Protein AF-A0A1V5LFX9-F1 (afdb_monomer)

pLDDT: mean 87.18, std 7.21, range [58.0, 94.94]

Solvent-accessible surface area (backbone atoms only — not comparable to full-atom values): 3535 Å² total; per-residue (Å²): 63,70,92,84,76,92,71,78,91,73,94,82,86,87,76,71,79,58,25,36,90,84,67,43,79,50,74,71,43,79,44,78,47,75,50,77,55,101,90,46,76,49,77,45,83,44,78,46,78,130

Secondary structure (DSSP, 8-state):
----SPPPSS-------SB-TTSPBPPSEEEEEEEEETTEEEEEEEEE--

Mean predicted aligned error: 4.55 Å

Radius of gyration: 12.22 Å; Cα contacts (8 Å, |Δi|>4): 58; chains: 1; bounding box: 27×16×28 Å

Sequence (50 aa):
MLLDGAQPAGEGTAAWDGRDEYGRPAAAGIYFVQLSSGGSRQSMKMLLLH

Nearest PDB structures (foldseek):
  6v92-assembly1_L  TM=5.347E-01  e=3.894E+00  Saccharomyces cerevisiae S288C
  8wr4-assembly1_B  TM=3.708E-01  e=8.499E+00  Chryseobacterium
  6ue8-assembly1_D  TM=4.429E-01  e=9.070E+00  Homo sapiens
  8s4s-assembly1_A  TM=3.048E-01  e=6.140E+00  Enterococcus faecalis

Structure (mmCIF, N/CA/C/O backbone):
data_AF-A0A1V5LFX9-F1
#
_entry.id   AF-A0A1V5LFX9-F1
#
loop_
_atom_site.group_PDB
_atom_site.id
_atom_site.type_symbol
_atom_site.label_atom_id
_atom_site.label_alt_id
_atom_site.label_comp_id
_atom_site.label_asym_id
_atom_site.label_entity_id
_atom_site.label_seq_id
_atom_site.pdbx_PDB_ins_code
_atom_site.Cartn_x
_atom_site.Cartn_y
_atom_site.Cartn_z
_atom_site.occupancy
_atom_site.B_iso_or_equiv
_atom_site.auth_seq_id
_atom_site.auth_comp_id
_atom_site.auth_asym_id
_atom_site.auth_atom_id
_atom_site.pdbx_PDB_model_num
ATOM 1 N N . MET A 1 1 ? -2.817 -5.469 -9.258 1.00 58.00 1 MET A N 1
ATOM 2 C CA . MET A 1 1 ? -3.881 -4.481 -8.962 1.00 58.00 1 MET A CA 1
ATOM 3 C C . MET A 1 1 ? -3.878 -4.172 -7.470 1.00 58.00 1 MET A C 1
ATOM 5 O O . MET A 1 1 ? -3.803 -5.095 -6.667 1.00 58.00 1 MET A O 1
ATOM 9 N N . LEU A 1 2 ? -3.906 -2.891 -7.093 1.00 71.38 2 LEU A N 1
ATOM 10 C CA . LEU A 1 2 ? -4.108 -2.471 -5.702 1.00 71.38 2 LEU A CA 1
ATOM 11 C C . LEU A 1 2 ? -5.566 -2.757 -5.302 1.00 71.38 2 LEU A C 1
ATOM 13 O O . LEU A 1 2 ? -6.467 -2.609 -6.120 1.00 71.38 2 LEU A O 1
ATOM 17 N N . LEU A 1 3 ? -5.798 -3.216 -4.074 1.00 73.31 3 LEU A N 1
ATOM 18 C CA . LEU A 1 3 ? -7.143 -3.506 -3.583 1.00 73.31 3 LEU A CA 1
ATOM 19 C C . LEU A 1 3 ? -7.968 -2.209 -3.496 1.00 73.31 3 LEU A C 1
ATOM 21 O O . LEU A 1 3 ? -7.671 -1.366 -2.655 1.00 73.31 3 LEU A O 1
ATOM 25 N N . ASP A 1 4 ? -9.019 -2.088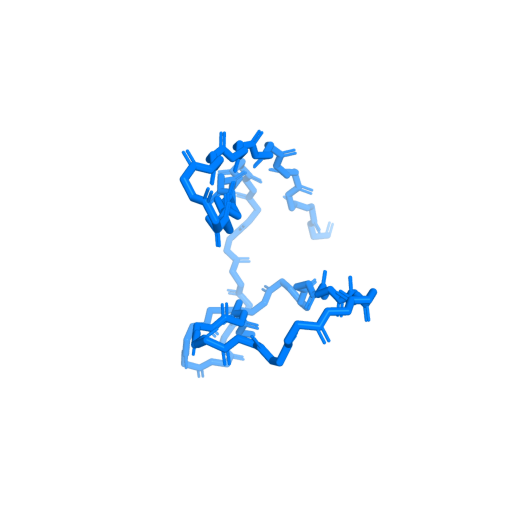 -4.307 1.00 70.50 4 ASP A N 1
ATOM 26 C CA . ASP A 1 4 ? -10.009 -1.010 -4.216 1.00 70.50 4 ASP A CA 1
ATOM 27 C C . ASP A 1 4 ? -11.362 -1.583 -3.782 1.00 70.50 4 ASP A C 1
ATOM 29 O O . ASP A 1 4 ? -12.020 -2.315 -4.522 1.00 70.50 4 ASP A O 1
ATOM 33 N N . GLY A 1 5 ? -11.777 -1.278 -2.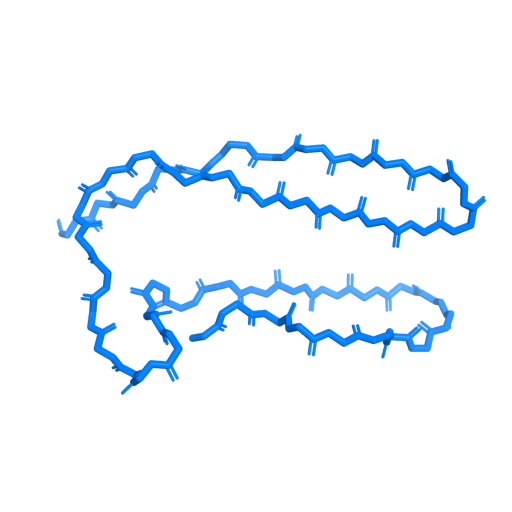550 1.00 76.94 5 GLY A N 1
ATOM 34 C CA . GLY A 1 5 ? -13.074 -1.699 -2.021 1.00 76.94 5 GLY A CA 1
ATOM 35 C C . GLY A 1 5 ? -13.121 -1.788 -0.498 1.00 76.94 5 GLY A C 1
ATOM 36 O O . GLY A 1 5 ? -12.102 -1.974 0.168 1.00 76.94 5 GLY A O 1
ATOM 37 N N . ALA A 1 6 ? -14.327 -1.667 0.061 1.00 80.94 6 ALA A N 1
ATOM 38 C CA . ALA A 1 6 ? -14.545 -1.845 1.492 1.00 80.94 6 ALA A CA 1
ATOM 39 C C . ALA A 1 6 ? -14.195 -3.280 1.913 1.00 80.94 6 ALA A C 1
ATOM 41 O O . ALA A 1 6 ? -14.610 -4.241 1.266 1.00 80.94 6 ALA A O 1
ATOM 42 N N . GLN A 1 7 ? -13.447 -3.416 3.007 1.00 85.38 7 GLN A N 1
ATOM 43 C CA . GLN A 1 7 ? -13.135 -4.706 3.616 1.00 85.38 7 GLN A CA 1
ATOM 44 C C . GLN A 1 7 ? -13.989 -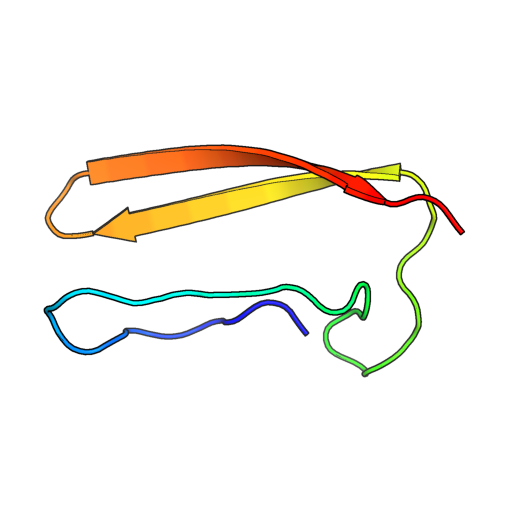4.921 4.871 1.00 85.38 7 GLN A C 1
ATOM 46 O O . GLN A 1 7 ? -14.334 -3.942 5.543 1.00 85.38 7 GLN A O 1
ATOM 51 N N . PRO A 1 8 ? -14.340 -6.177 5.206 1.00 84.19 8 PRO A N 1
ATOM 52 C CA . PRO A 1 8 ? -14.958 -6.496 6.486 1.00 84.19 8 PRO A CA 1
ATOM 53 C C . PRO A 1 8 ? -14.108 -5.988 7.656 1.00 84.19 8 PRO A C 1
ATOM 55 O O . PRO A 1 8 ? -12.882 -5.945 7.575 1.00 84.19 8 PRO A O 1
ATOM 58 N N . ALA A 1 9 ? -14.761 -5.620 8.758 1.00 83.94 9 ALA A N 1
ATOM 59 C CA . ALA A 1 9 ? -14.054 -5.248 9.976 1.00 83.94 9 ALA A CA 1
ATOM 60 C C . ALA A 1 9 ? -13.260 -6.446 10.529 1.00 83.94 9 ALA A C 1
ATOM 62 O O . ALA A 1 9 ? -13.772 -7.565 10.569 1.00 83.94 9 ALA A O 1
ATOM 63 N N . GLY A 1 10 ? -12.032 -6.194 10.982 1.00 84.44 10 GLY A N 1
ATOM 64 C CA . GLY A 1 10 ? -11.124 -7.216 11.498 1.00 84.44 10 GLY A CA 1
ATOM 65 C C . GLY A 1 10 ? -9.691 -7.000 11.020 1.00 84.44 10 GLY A C 1
ATOM 66 O O . GLY A 1 10 ? -9.389 -6.010 10.351 1.00 84.44 10 GLY A O 1
ATOM 67 N N . GLU A 1 11 ? -8.803 -7.923 11.378 1.00 82.06 11 GLU A N 1
ATOM 68 C 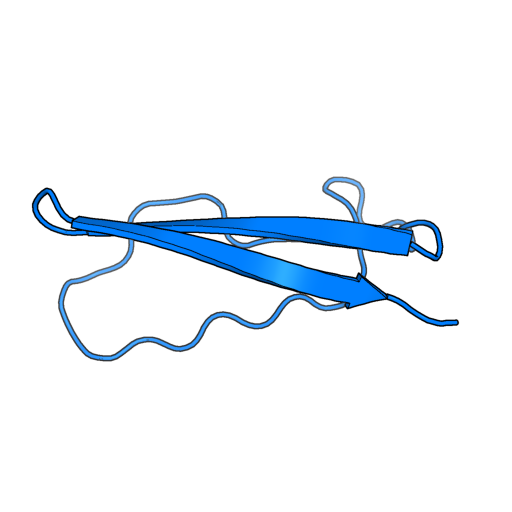CA . GLU A 1 11 ? -7.445 -7.941 10.838 1.00 82.06 11 GLU A CA 1
ATOM 69 C C . GLU A 1 11 ? -7.475 -8.312 9.352 1.00 82.06 11 GLU A C 1
ATOM 71 O O . GLU A 1 11 ? -8.133 -9.268 8.942 1.00 82.06 11 GLU A O 1
ATOM 76 N N . GLY A 1 12 ? -6.749 -7.548 8.541 1.00 82.62 12 GLY A N 1
ATOM 77 C CA . GLY A 1 12 ? -6.664 -7.752 7.102 1.00 82.62 12 GLY A CA 1
ATOM 78 C C . GLY A 1 12 ? -5.276 -7.399 6.593 1.00 82.62 12 GLY A C 1
ATOM 79 O O . GLY A 1 12 ? -4.636 -6.473 7.087 1.00 82.62 12 GLY A O 1
ATOM 80 N N . THR A 1 13 ? -4.804 -8.149 5.600 1.00 82.62 13 THR A N 1
ATOM 81 C CA . THR A 1 13 ? -3.544 -7.872 4.903 1.00 82.62 13 THR A CA 1
ATOM 82 C C . THR A 1 13 ? -3.845 -7.615 3.435 1.00 82.62 13 THR A C 1
ATOM 84 O O . THR A 1 13 ? -4.509 -8.421 2.789 1.00 82.62 13 THR A O 1
ATOM 87 N N . ALA A 1 14 ? -3.339 -6.503 2.907 1.00 85.69 14 ALA A N 1
ATOM 88 C CA . ALA A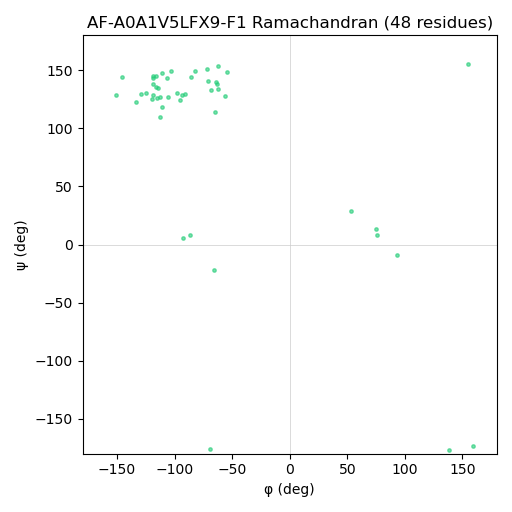 1 14 ? -3.386 -6.183 1.487 1.00 85.69 14 ALA A CA 1
ATOM 89 C C . ALA A 1 14 ? -1.955 -6.142 0.943 1.00 85.69 14 ALA A C 1
ATOM 91 O O . ALA A 1 14 ? -1.104 -5.429 1.474 1.00 85.69 14 ALA A O 1
ATOM 92 N N . ALA A 1 15 ? -1.696 -6.909 -0.114 1.00 85.69 15 ALA A N 1
ATOM 93 C CA . ALA A 1 15 ? -0.421 -6.922 -0.817 1.00 85.69 15 ALA A CA 1
ATOM 94 C C . ALA A 1 15 ? -0.631 -6.423 -2.245 1.00 85.69 15 ALA A C 1
ATOM 96 O O . ALA A 1 15 ? -1.584 -6.820 -2.914 1.00 85.69 15 ALA A O 1
ATOM 97 N N . TRP A 1 16 ? 0.266 -5.557 -2.709 1.00 88.69 16 TRP A N 1
ATOM 98 C CA . TRP A 1 16 ? 0.301 -5.131 -4.099 1.00 88.69 16 TRP A CA 1
ATOM 99 C C . TRP A 1 16 ? 1.354 -5.940 -4.855 1.00 88.69 16 TRP A C 1
ATOM 101 O O . TRP A 1 16 ? 2.494 -6.059 -4.418 1.00 88.69 16 TRP A O 1
ATOM 111 N N . ASP A 1 17 ? 0.959 -6.487 -5.997 1.00 88.50 17 ASP A N 1
ATOM 112 C CA . ASP A 1 17 ? 1.763 -7.349 -6.869 1.00 88.50 17 ASP A CA 1
ATOM 113 C C . ASP A 1 17 ? 2.622 -6.574 -7.884 1.00 88.50 17 ASP A C 1
ATOM 115 O O . ASP A 1 17 ? 3.195 -7.169 -8.796 1.00 88.50 17 ASP A O 1
ATOM 119 N N . GLY A 1 18 ? 2.680 -5.243 -7.772 1.00 91.06 18 GLY A N 1
ATOM 120 C CA . GLY A 1 18 ? 3.398 -4.387 -8.716 1.00 91.06 18 GLY A CA 1
ATOM 121 C C . GLY A 1 18 ? 2.686 -4.213 -10.060 1.00 91.06 18 GLY A C 1
ATOM 122 O O . GLY A 1 18 ? 3.305 -3.746 -11.015 1.00 91.06 18 GLY A O 1
ATOM 123 N N . ARG A 1 19 ? 1.403 -4.590 -10.170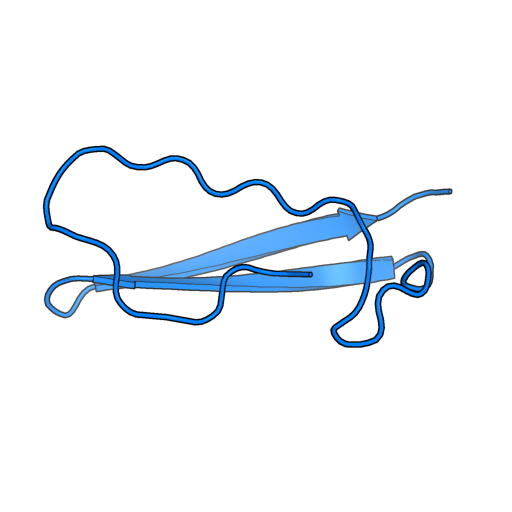 1.00 92.12 19 ARG A N 1
ATOM 124 C CA . ARG A 1 19 ? 0.611 -4.420 -11.399 1.00 92.12 19 ARG A CA 1
ATOM 125 C C . ARG A 1 19 ? -0.415 -3.305 -11.281 1.00 92.12 19 ARG A C 1
ATOM 127 O O . ARG A 1 19 ? -1.048 -3.147 -10.231 1.00 92.12 19 ARG A O 1
ATOM 134 N N . ASP A 1 20 ? -0.613 -2.583 -12.376 1.00 88.94 20 ASP A N 1
ATOM 135 C CA . ASP A 1 20 ? -1.679 -1.593 -12.511 1.00 88.94 20 ASP A CA 1
ATOM 136 C C . ASP A 1 20 ? -3.078 -2.245 -12.572 1.00 88.94 20 ASP A C 1
ATOM 138 O O . ASP A 1 20 ? -3.245 -3.460 -12.401 1.00 88.94 20 ASP A O 1
ATOM 142 N N . GLU A 1 21 ? -4.102 -1.418 -12.772 1.00 86.88 21 GLU A N 1
ATOM 143 C CA . GLU A 1 21 ? -5.505 -1.839 -12.891 1.00 86.88 21 GLU A CA 1
ATOM 144 C C . GLU A 1 21 ? -5.787 -2.694 -14.142 1.00 86.88 21 GLU A C 1
ATOM 146 O O . GLU A 1 21 ? -6.724 -3.489 -14.150 1.00 86.88 21 GLU A O 1
ATOM 151 N N . TYR A 1 22 ? -4.943 -2.604 -15.174 1.00 89.19 22 TYR A N 1
ATOM 152 C CA . TYR A 1 22 ? -5.051 -3.382 -16.412 1.00 89.19 22 TYR A CA 1
ATOM 153 C C . TYR A 1 22 ? -4.223 -4.678 -16.363 1.00 89.19 22 TYR A C 1
ATOM 155 O O . TYR A 1 22 ? -4.094 -5.372 -17.375 1.00 89.19 22 TYR A O 1
ATOM 163 N N . GLY A 1 23 ? -3.628 -5.001 -15.209 1.00 89.94 23 GLY A N 1
ATOM 164 C CA . GLY A 1 23 ? -2.768 -6.169 -15.015 1.00 89.94 23 GLY A CA 1
ATOM 165 C C . GLY A 1 23 ? -1.363 -6.022 -15.610 1.00 89.94 23 GLY A C 1
ATOM 166 O O . GLY A 1 23 ? -0.594 -6.993 -15.622 1.00 89.94 23 GLY A O 1
ATOM 167 N N . ARG A 1 24 ? -0.993 -4.833 -16.093 1.00 92.12 24 ARG A N 1
ATOM 168 C CA . ARG A 1 24 ? 0.334 -4.566 -16.661 1.00 92.12 24 ARG A CA 1
ATOM 169 C C . ARG A 1 24 ? 1.328 -4.276 -15.535 1.00 92.12 24 ARG A C 1
ATOM 171 O O . ARG A 1 24 ? 0.928 -3.738 -14.504 1.00 92.12 24 ARG A O 1
ATOM 178 N N . PRO A 1 25 ? 2.619 -4.616 -15.699 1.00 92.69 25 PRO A N 1
ATOM 179 C CA . PRO A 1 25 ? 3.647 -4.198 -14.752 1.00 92.69 25 PRO A CA 1
ATOM 180 C C . PRO A 1 25 ? 3.656 -2.675 -14.612 1.00 92.69 25 PRO A C 1
ATOM 182 O O . PRO A 1 25 ? 3.726 -1.956 -15.611 1.00 92.69 25 PRO A O 1
ATOM 185 N N . ALA A 1 26 ? 3.585 -2.189 -13.379 1.00 92.94 26 ALA A N 1
ATOM 186 C CA . ALA A 1 26 ? 3.740 -0.776 -13.097 1.00 92.94 26 ALA A CA 1
ATOM 187 C C . ALA A 1 26 ? 5.212 -0.363 -13.285 1.00 92.94 26 ALA A C 1
ATOM 189 O O . ALA A 1 26 ? 6.130 -1.174 -13.148 1.00 92.94 26 ALA A O 1
ATOM 190 N N . ALA A 1 27 ? 5.457 0.896 -13.643 1.00 93.56 27 ALA A N 1
ATOM 191 C CA . ALA A 1 27 ? 6.815 1.411 -13.805 1.00 93.56 27 ALA A CA 1
ATOM 192 C C . ALA A 1 27 ? 7.604 1.364 -12.481 1.00 93.56 27 ALA A C 1
ATOM 194 O O . ALA A 1 27 ? 7.031 1.436 -11.401 1.00 93.56 27 ALA A O 1
ATOM 195 N N . ALA A 1 28 ? 8.937 1.279 -12.540 1.00 94.38 28 ALA A N 1
ATOM 196 C CA . ALA A 1 28 ? 9.726 1.464 -11.321 1.00 94.38 28 ALA A CA 1
ATOM 197 C C . ALA A 1 28 ? 9.526 2.893 -10.810 1.00 94.38 28 ALA A C 1
ATOM 199 O O . ALA A 1 28 ? 9.487 3.845 -11.595 1.00 94.38 28 ALA A O 1
ATOM 200 N N . GLY A 1 29 ? 9.408 3.050 -9.495 1.00 94.94 29 GLY A N 1
ATOM 201 C CA . GLY A 1 29 ? 9.151 4.358 -8.917 1.00 94.94 29 GLY A CA 1
ATOM 202 C C . GLY A 1 29 ? 8.569 4.321 -7.517 1.00 94.94 29 GLY A C 1
ATOM 203 O O . GLY A 1 29 ? 8.472 3.284 -6.862 1.00 94.94 29 GLY A O 1
ATOM 204 N N . ILE A 1 30 ? 8.205 5.510 -7.050 1.00 94.38 30 ILE A N 1
ATOM 205 C CA . ILE A 1 30 ? 7.577 5.709 -5.751 1.00 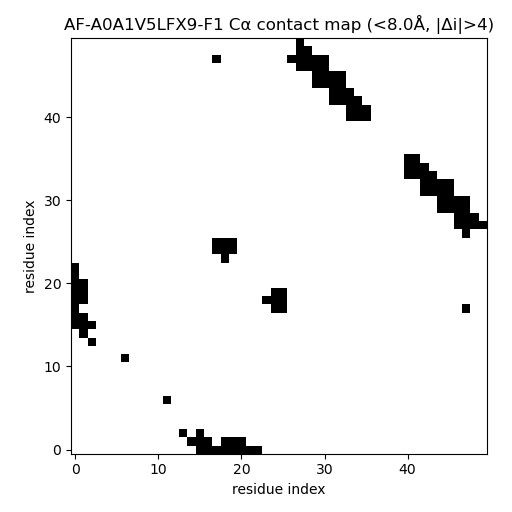94.38 30 ILE A CA 1
ATOM 206 C C . ILE A 1 30 ? 6.064 5.694 -5.931 1.00 94.38 30 ILE A C 1
ATOM 208 O O . ILE A 1 30 ? 5.521 6.468 -6.717 1.00 94.38 30 ILE A O 1
ATOM 212 N N . TYR A 1 31 ? 5.402 4.870 -5.130 1.00 92.50 31 TYR A N 1
ATOM 213 C CA . TYR A 1 31 ? 3.954 4.750 -5.068 1.00 92.50 31 TYR A CA 1
ATOM 214 C C . TYR A 1 31 ? 3.460 5.168 -3.688 1.00 92.50 31 TYR A C 1
ATOM 216 O O . TYR A 1 31 ? 4.124 4.931 -2.677 1.00 92.50 31 TYR A O 1
ATOM 224 N N . PHE A 1 32 ? 2.287 5.790 -3.645 1.00 92.12 32 PHE A N 1
ATOM 225 C CA . PHE A 1 32 ? 1.596 6.102 -2.402 1.00 92.12 32 PHE A CA 1
ATOM 226 C C . PHE A 1 32 ? 0.330 5.267 -2.325 1.00 92.12 32 PHE A C 1
ATOM 228 O O . PHE A 1 32 ? -0.490 5.289 -3.239 1.00 92.12 32 PHE A O 1
ATOM 235 N N . VAL A 1 33 ? 0.182 4.548 -1.220 1.00 90.94 33 VAL A N 1
ATOM 236 C CA . VAL A 1 33 ? -1.034 3.815 -0.882 1.00 90.94 33 VAL A CA 1
ATOM 237 C C . VAL A 1 33 ? -1.682 4.501 0.302 1.00 90.94 33 VAL A C 1
ATOM 239 O O . VAL A 1 33 ? -1.000 5.0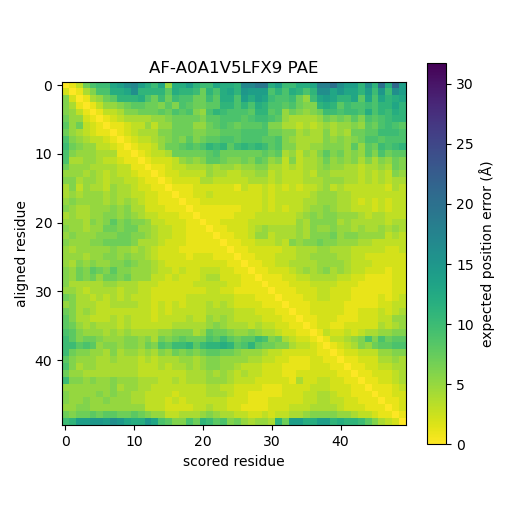68 1.161 1.00 90.94 33 VAL A O 1
ATOM 242 N N . GLN A 1 34 ? -3.004 4.445 0.347 1.00 90.44 34 GLN A N 1
ATOM 243 C CA . GLN A 1 34 ? -3.772 5.011 1.429 1.00 90.44 34 GLN A CA 1
ATOM 244 C C . GLN A 1 34 ? -4.758 3.992 1.981 1.00 90.44 34 GLN A C 1
ATOM 246 O O . GLN A 1 34 ? -5.555 3.422 1.242 1.00 90.44 34 GLN A O 1
ATOM 251 N N . LEU A 1 35 ? -4.738 3.830 3.299 1.00 89.12 35 LEU A N 1
ATOM 252 C CA . LEU A 1 35 ? -5.701 3.042 4.047 1.00 89.12 35 LEU A CA 1
ATOM 253 C C . LEU A 1 35 ? -6.653 3.984 4.786 1.00 89.12 35 LEU A C 1
ATOM 255 O O . LEU A 1 35 ? -6.206 4.861 5.524 1.00 89.12 35 LEU A O 1
ATOM 259 N N . SER A 1 36 ? -7.957 3.790 4.605 1.00 88.94 36 SER A N 1
ATOM 260 C CA . SER A 1 36 ? -9.001 4.533 5.318 1.00 88.94 36 SER A CA 1
ATOM 261 C C . SER A 1 36 ? -9.868 3.559 6.119 1.00 88.94 36 SER A C 1
ATOM 263 O O . SER A 1 36 ? -10.416 2.624 5.542 1.00 88.94 36 SER A O 1
ATOM 265 N N . SER A 1 37 ? -10.019 3.771 7.429 1.00 87.31 37 SER A N 1
ATOM 266 C CA . SER A 1 37 ? -10.860 2.932 8.300 1.00 87.31 37 SER A CA 1
ATOM 267 C C . SER A 1 37 ? -11.414 3.728 9.477 1.00 87.31 37 SER A C 1
ATOM 269 O O . SER A 1 37 ? -10.652 4.390 10.175 1.00 87.31 37 SER A O 1
ATOM 271 N N . GLY A 1 38 ? -12.732 3.677 9.703 1.00 83.69 38 GLY A N 1
ATOM 272 C CA . GLY A 1 38 ? -13.369 4.216 10.915 1.00 83.69 38 GLY A CA 1
ATOM 273 C C . GLY A 1 38 ? -13.035 5.679 11.252 1.00 83.69 38 GLY A C 1
ATOM 274 O O . GLY A 1 38 ? -13.008 6.036 12.423 1.00 83.69 38 GLY A O 1
ATOM 275 N N . GLY A 1 39 ? -12.727 6.515 10.252 1.00 86.88 39 GLY A N 1
ATOM 276 C CA . GLY A 1 39 ? -12.298 7.912 10.434 1.00 86.88 39 GLY A CA 1
ATOM 277 C C . GLY A 1 39 ? -10.778 8.127 10.506 1.00 86.88 39 GLY A C 1
ATOM 278 O O . GLY A 1 39 ? -10.321 9.264 10.430 1.00 86.88 39 GLY A O 1
ATOM 279 N N . SER A 1 40 ? -9.986 7.057 10.581 1.00 87.25 40 SER A N 1
ATOM 280 C CA . SER A 1 40 ? -8.530 7.090 10.435 1.00 87.25 40 SER A CA 1
ATOM 281 C C . SER A 1 40 ? -8.121 6.999 8.966 1.00 87.25 40 SER A C 1
ATOM 283 O O . SER A 1 40 ? -8.743 6.285 8.173 1.00 87.25 40 SER A O 1
ATOM 285 N N . ARG A 1 41 ? -7.051 7.713 8.608 1.00 92.69 41 ARG A N 1
ATOM 286 C CA . ARG A 1 41 ? -6.426 7.684 7.284 1.00 92.69 41 ARG A CA 1
ATOM 287 C C . ARG A 1 41 ? -4.921 7.560 7.463 1.00 92.69 41 ARG A C 1
ATOM 289 O O . ARG A 1 41 ? -4.302 8.401 8.110 1.00 92.69 41 ARG A O 1
ATOM 296 N N . GLN A 1 42 ? -4.342 6.519 6.887 1.00 92.44 42 GLN A N 1
ATOM 297 C CA . GLN A 1 42 ? -2.904 6.281 6.894 1.00 92.44 42 GLN A CA 1
ATOM 298 C C . GLN A 1 42 ? -2.386 6.272 5.463 1.00 92.44 42 GLN A C 1
ATOM 300 O O . GLN A 1 42 ? -3.014 5.697 4.577 1.00 92.44 42 GLN A O 1
ATOM 305 N N . SER A 1 43 ? -1.235 6.903 5.252 1.00 93.38 43 SER A N 1
ATOM 306 C CA . SER A 1 43 ? -0.551 6.930 3.961 1.00 93.38 43 S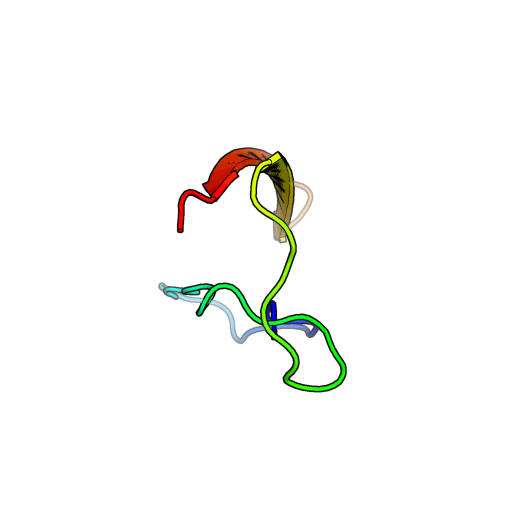ER A CA 1
ATOM 307 C C . SER A 1 43 ? 0.777 6.197 4.072 1.00 93.38 43 SER A C 1
ATOM 309 O O . SER A 1 43 ? 1.533 6.412 5.020 1.00 93.38 43 SER A O 1
ATOM 311 N N . MET A 1 44 ? 1.070 5.349 3.092 1.00 92.62 44 MET A N 1
ATOM 312 C CA . MET A 1 44 ? 2.273 4.523 3.046 1.00 92.62 44 MET A CA 1
ATOM 313 C C . MET A 1 44 ? 2.998 4.780 1.733 1.00 92.62 44 MET A C 1
ATOM 315 O O . MET A 1 44 ? 2.396 4.749 0.659 1.00 92.62 44 MET A O 1
ATOM 319 N N . LYS A 1 45 ? 4.301 5.039 1.822 1.00 93.44 45 LYS A N 1
ATOM 320 C CA . LYS A 1 45 ? 5.172 5.168 0.657 1.00 93.44 45 LYS A CA 1
ATOM 321 C C . LYS A 1 45 ? 5.770 3.803 0.335 1.00 93.44 45 LYS A C 1
ATOM 323 O O . LYS A 1 45 ? 6.348 3.165 1.210 1.00 93.44 45 LYS A O 1
ATOM 328 N N . MET A 1 46 ? 5.672 3.397 -0.921 1.00 92.19 46 MET A N 1
ATOM 329 C CA . MET A 1 46 ? 6.241 2.163 -1.452 1.00 92.19 46 MET A CA 1
ATOM 330 C C . MET A 1 46 ? 7.247 2.500 -2.548 1.00 92.19 46 MET A C 1
ATOM 332 O O . MET A 1 46 ? 7.068 3.463 -3.293 1.00 92.19 46 MET A O 1
ATOM 336 N N . LEU A 1 47 ? 8.314 1.715 -2.635 1.00 93.06 47 LEU A N 1
ATOM 337 C CA . LEU A 1 47 ? 9.279 1.778 -3.724 1.00 93.06 47 LEU A CA 1
ATOM 338 C C . LEU A 1 47 ? 9.126 0.503 -4.547 1.00 93.06 47 LEU A C 1
ATOM 340 O O . LEU A 1 47 ? 9.327 -0.588 -4.017 1.00 93.06 47 LEU A O 1
ATOM 344 N N . LEU A 1 48 ? 8.768 0.649 -5.818 1.00 93.38 48 LEU A N 1
ATOM 345 C CA . LEU A 1 48 ? 8.770 -0.446 -6.777 1.00 93.38 48 LEU A CA 1
ATOM 346 C C . LEU A 1 48 ? 10.086 -0.421 -7.553 1.00 93.38 48 LEU A C 1
ATOM 348 O O . LEU A 1 48 ? 10.439 0.592 -8.162 1.00 93.38 48 LEU A O 1
ATOM 352 N N . LEU A 1 49 ? 10.787 -1.548 -7.517 1.00 89.31 49 LEU A N 1
ATOM 353 C CA . LEU A 1 49 ? 12.004 -1.821 -8.272 1.00 89.31 49 LEU A CA 1
ATOM 354 C C . LEU A 1 49 ? 11.726 -3.024 -9.183 1.00 89.31 49 LEU A C 1
ATOM 356 O O . LEU A 1 49 ? 10.988 -3.922 -8.779 1.00 89.31 49 LEU A O 1
ATOM 360 N N . HIS A 1 50 ? 12.293 -3.009 -10.391 1.00 79.12 50 HIS A N 1
ATOM 361 C CA . HIS A 1 50 ? 12.270 -4.139 -11.330 1.00 79.12 50 HIS A CA 1
ATOM 362 C C . HIS A 1 50 ? 13.481 -5.042 -11.130 1.00 79.12 50 HIS A C 1
ATOM 364 O O . HIS A 1 50 ? 14.544 -4.500 -10.746 1.00 79.12 50 HIS A O 1
#

Foldseek 3Di:
DWDDDDDDPDDDDTDDPCADPVRHRHDFDKDWDWDDDPRDIDIDIDTDDD